Protein AF-F5VV86-F1 (afdb_monomer_lite)

pLDDT: mean 86.96, std 11.82, range [50.03, 96.44]

Sequence (109 aa):
MPQHQQKTKFPGVYTDKDGKFFIQTEFGKDRVTGKRVRKKSRVDQHGNPFNSAAEANKELTRLKYEYQQSQGYSNYRMKYRQFMEEHYIPYYRTTVEHSTFSVREKNLL

Radius of gyration: 23.63 Å; chains: 1; bounding box: 57×23×58 Å

Foldseek 3Di:
DPPAWADDPAPQWTAGNVRFIKGWDWLAADPVVRHTRIDIGQAAPVRHGDPDSVSNNVRVVVVSVVSCVVSVPPCPVQDPVNCLVVPVLVVVCVPDDPVVSVVCVVPSD

Organism: NCBI:txid1005704

Structure (mmCIF, N/CA/C/O backbone):
data_AF-F5VV86-F1
#
_entry.id   AF-F5VV86-F1
#
loop_
_atom_site.group_PDB
_atom_site.id
_atom_site.type_symbol
_atom_site.label_atom_id
_atom_site.label_alt_id
_atom_site.label_comp_id
_atom_site.label_asym_id
_atom_site.label_entity_id
_atom_site.label_seq_id
_atom_site.pdbx_PDB_ins_code
_atom_site.Cartn_x
_atom_site.Cartn_y
_atom_site.Cartn_z
_atom_site.occupancy
_atom_site.B_iso_or_equiv
_atom_site.auth_seq_id
_atom_site.auth_comp_id
_atom_site.auth_asym_id
_atom_site.auth_atom_id
_atom_site.pdbx_PDB_model_num
ATOM 1 N N . MET A 1 1 ? -24.812 6.684 2.362 1.00 50.03 1 MET A N 1
ATOM 2 C CA . MET A 1 1 ? -23.904 6.048 3.349 1.00 50.03 1 MET A CA 1
ATOM 3 C C . MET A 1 1 ? -24.666 4.887 3.978 1.00 50.03 1 MET A C 1
ATOM 5 O O . MET A 1 1 ? -25.842 5.101 4.247 1.00 50.03 1 MET A O 1
ATOM 9 N N . PRO A 1 2 ? -24.092 3.683 4.175 1.00 50.50 2 PRO A N 1
ATOM 10 C CA . PRO A 1 2 ? -24.802 2.627 4.896 1.00 50.50 2 PRO A CA 1
ATOM 11 C C . PRO A 1 2 ? -25.118 3.165 6.293 1.00 50.50 2 PRO A C 1
ATOM 13 O O . PRO A 1 2 ? -24.224 3.715 6.937 1.00 50.50 2 PRO A O 1
ATOM 16 N N . GLN A 1 3 ? -26.376 3.072 6.719 1.00 61.41 3 GLN A N 1
ATOM 17 C CA . GLN A 1 3 ? -26.957 3.853 7.822 1.00 61.41 3 GLN A CA 1
ATOM 18 C C . GLN A 1 3 ? -26.324 3.610 9.209 1.00 61.41 3 GLN A C 1
ATOM 20 O O . GLN A 1 3 ? -26.763 4.211 10.183 1.00 61.41 3 GLN A O 1
ATOM 25 N N . HIS A 1 4 ? -25.293 2.760 9.332 1.00 77.25 4 HIS A N 1
ATOM 26 C CA . HIS A 1 4 ? -24.872 2.208 10.621 1.00 77.25 4 HIS A CA 1
ATOM 27 C C . HIS A 1 4 ? -23.381 1.868 10.766 1.00 77.25 4 HIS A C 1
ATOM 29 O O . HIS A 1 4 ? -23.023 0.943 11.486 1.00 77.25 4 HIS A O 1
ATOM 35 N N . GLN A 1 5 ? -22.504 2.603 10.084 1.00 86.62 5 GLN A N 1
ATOM 36 C CA . GLN A 1 5 ? -21.062 2.507 10.330 1.00 86.62 5 GLN A CA 1
ATOM 37 C C . GLN A 1 5 ? -20.594 3.694 11.175 1.00 86.62 5 GLN A C 1
ATOM 39 O O . GLN A 1 5 ? -20.810 4.850 10.803 1.00 86.62 5 GLN A O 1
ATOM 44 N N . GLN A 1 6 ? -19.927 3.417 12.291 1.00 91.88 6 GLN A N 1
ATOM 45 C CA . GLN A 1 6 ? -19.266 4.438 13.098 1.00 91.88 6 GLN A CA 1
ATOM 46 C C . GLN A 1 6 ? -17.786 4.518 12.726 1.00 91.88 6 GLN A C 1
ATOM 48 O O . GLN A 1 6 ? -17.131 3.505 12.482 1.00 91.88 6 GLN A O 1
ATOM 53 N N . LYS A 1 7 ? -17.255 5.740 12.631 1.00 92.56 7 LYS A N 1
ATOM 54 C CA . LYS A 1 7 ? -15.834 5.967 12.347 1.00 92.56 7 LYS A CA 1
ATOM 55 C C . LYS A 1 7 ? -15.029 5.766 13.623 1.00 92.56 7 LYS A C 1
ATOM 57 O O . LYS A 1 7 ? -15.393 6.299 14.666 1.00 92.56 7 LYS A O 1
ATOM 62 N N . THR A 1 8 ? -13.914 5.055 13.521 1.00 93.75 8 THR A N 1
ATOM 63 C CA . THR A 1 8 ? -12.909 5.044 14.589 1.00 93.75 8 THR A CA 1
ATOM 64 C C . THR A 1 8 ? -11.914 6.192 14.391 1.00 93.75 8 THR A C 1
ATOM 66 O O . THR A 1 8 ? -11.951 6.894 13.378 1.00 93.75 8 THR A O 1
ATOM 69 N N . LYS A 1 9 ? -10.972 6.358 15.329 1.00 94.88 9 LYS A N 1
ATOM 70 C CA . LYS A 1 9 ? -9.840 7.288 15.165 1.00 94.88 9 LYS A CA 1
ATOM 71 C C . LYS A 1 9 ? -8.904 6.918 14.005 1.00 94.88 9 LYS A C 1
ATOM 73 O O . LYS A 1 9 ? -8.112 7.752 13.581 1.00 94.88 9 LYS A O 1
ATOM 78 N N . PHE A 1 10 ? -8.967 5.678 13.511 1.00 95.06 10 PHE A N 1
ATOM 79 C CA . PHE A 1 10 ? -8.110 5.185 12.439 1.00 95.06 10 PHE A CA 1
ATOM 80 C C . PHE A 1 10 ? -8.839 5.261 11.086 1.00 95.06 10 PHE A C 1
ATOM 82 O O . PHE A 1 10 ? -9.870 4.605 10.900 1.00 95.06 10 PHE A O 1
ATOM 89 N N . PRO A 1 11 ? -8.326 6.028 10.107 1.00 93.00 11 PRO A N 1
ATOM 90 C CA . PRO A 1 11 ? -8.941 6.124 8.789 1.00 93.00 11 PRO A CA 1
ATOM 91 C C . PRO A 1 11 ? -9.012 4.769 8.079 1.00 93.00 11 PRO A C 1
ATOM 93 O O . PRO A 1 11 ? -8.005 4.078 7.927 1.00 93.00 11 PRO A O 1
ATOM 96 N N . GLY A 1 12 ? -10.199 4.413 7.588 1.00 93.25 12 GLY A N 1
ATOM 97 C CA . GLY A 1 12 ? -10.441 3.124 6.935 1.00 93.25 12 GLY A CA 1
ATOM 98 C C . GLY A 1 12 ? -10.792 1.984 7.896 1.00 93.25 12 GLY A C 1
ATOM 99 O O . GLY A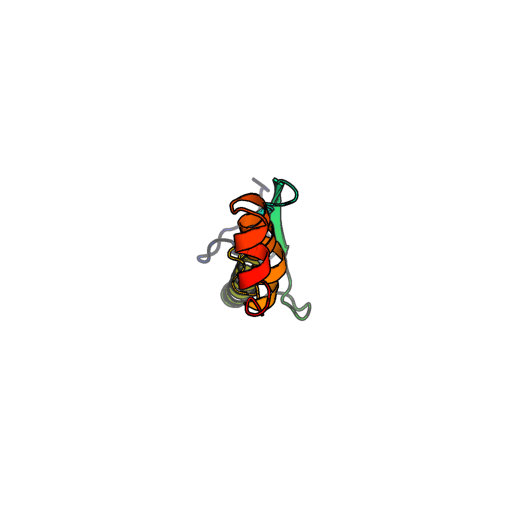 1 12 ? -11.024 0.871 7.429 1.00 93.25 12 GLY A O 1
ATOM 100 N N . VAL A 1 13 ? -10.866 2.252 9.204 1.00 96.12 13 VAL A N 1
ATOM 101 C CA . VAL A 1 13 ? -11.366 1.321 10.223 1.00 96.12 13 VAL A CA 1
ATOM 102 C C . VAL A 1 13 ? -12.664 1.863 10.814 1.00 96.12 13 VAL A C 1
ATOM 104 O O . VAL A 1 13 ? -12.752 3.025 11.229 1.00 96.12 13 VAL A O 1
ATOM 107 N N . TYR A 1 14 ? -13.670 1.003 10.867 1.00 95.44 14 TYR A N 1
ATOM 108 C CA . TYR A 1 14 ? -15.029 1.337 11.270 1.00 95.44 14 TYR A CA 1
ATOM 109 C C . TYR A 1 14 ? -15.570 0.309 12.255 1.00 95.44 14 TYR A C 1
ATOM 111 O O . TYR A 1 14 ? -15.042 -0.798 12.374 1.00 95.44 14 TYR A O 1
ATOM 119 N N . THR A 1 15 ? -16.658 0.682 12.913 1.00 94.25 15 THR A N 1
ATOM 120 C CA . THR A 1 15 ? -17.417 -0.184 13.810 1.00 94.25 15 THR A CA 1
ATOM 121 C C . THR A 1 15 ? -18.836 -0.348 13.272 1.00 94.25 15 THR A C 1
ATOM 123 O O . THR A 1 15 ? -19.431 0.617 12.784 1.00 94.25 15 THR A O 1
ATOM 126 N N . ASP A 1 16 ? -19.352 -1.575 13.302 1.00 91.50 16 ASP A N 1
ATOM 127 C CA . ASP A 1 16 ? -20.741 -1.896 12.949 1.00 91.50 16 ASP A CA 1
ATOM 128 C C . ASP A 1 16 ? -21.694 -1.563 14.116 1.00 91.50 16 ASP A C 1
ATOM 130 O O . ASP A 1 16 ? -21.245 -1.173 15.197 1.00 91.50 16 ASP A O 1
ATOM 134 N N . LYS A 1 17 ? -23.005 -1.763 13.937 1.00 88.56 17 LYS A N 1
ATOM 135 C CA . LYS A 1 17 ? -24.001 -1.605 15.023 1.00 88.56 17 LYS A CA 1
ATOM 136 C C . LYS A 1 17 ? -23.664 -2.407 16.273 1.00 88.56 17 LYS A C 1
ATOM 138 O O . LYS A 1 17 ? -23.865 -1.933 17.384 1.00 88.56 17 LYS A O 1
ATOM 143 N N . ASP A 1 18 ? -23.152 -3.614 16.061 1.00 88.31 18 ASP A N 1
ATOM 144 C CA . ASP A 1 18 ? -22.906 -4.602 17.110 1.00 88.31 18 ASP A CA 1
ATOM 145 C C . ASP A 1 18 ? -21.572 -4.366 17.837 1.00 88.31 18 ASP A C 1
ATOM 147 O O . ASP A 1 18 ? -21.080 -5.248 18.535 1.00 88.31 18 ASP A O 1
ATOM 151 N N . GLY A 1 19 ? -20.907 -3.228 17.606 1.00 88.31 19 GLY A N 1
ATOM 152 C CA . GLY A 1 19 ? -19.594 -2.939 18.191 1.00 88.31 19 GLY A CA 1
ATOM 153 C C . GLY A 1 19 ? -18.424 -3.677 17.525 1.00 88.31 19 GLY A C 1
ATOM 154 O O . GLY A 1 19 ? -17.279 -3.508 17.938 1.00 88.31 19 GLY A O 1
ATOM 155 N N . LYS A 1 20 ? -18.673 -4.473 16.475 1.00 92.88 20 LYS A N 1
ATOM 156 C CA . LYS A 1 20 ? -17.635 -5.236 15.761 1.00 92.88 20 LYS A CA 1
ATOM 157 C C . LYS A 1 20 ? -16.819 -4.346 14.8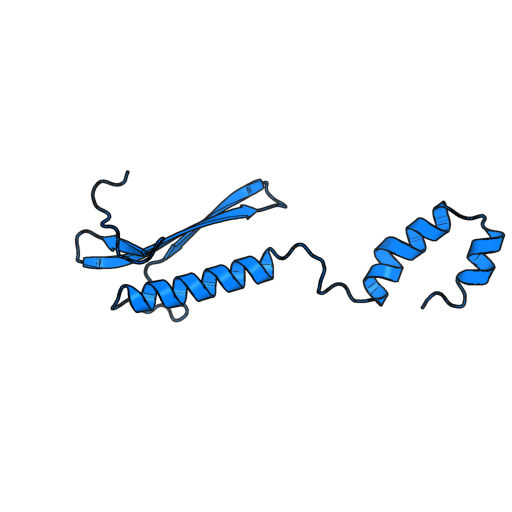26 1.00 92.88 20 LYS A C 1
ATOM 159 O O . LYS A 1 20 ? -17.385 -3.590 14.032 1.00 92.88 20 LYS A O 1
ATOM 164 N N . PHE A 1 21 ? -15.494 -4.481 14.874 1.00 94.88 21 PHE A N 1
ATOM 165 C CA . PHE A 1 21 ? -14.578 -3.716 14.030 1.00 94.88 21 PHE A CA 1
ATOM 166 C C . PHE A 1 21 ? -14.455 -4.313 12.628 1.00 94.88 21 PHE A C 1
ATOM 168 O O . PHE A 1 21 ? -14.473 -5.528 12.434 1.00 94.88 21 PHE A O 1
ATOM 175 N N . PHE A 1 22 ? -14.295 -3.447 11.632 1.00 95.69 22 PHE A N 1
ATOM 176 C CA . PHE A 1 22 ? -14.029 -3.854 10.262 1.00 95.69 22 PHE A CA 1
ATOM 177 C C . PHE A 1 22 ? -13.192 -2.821 9.512 1.00 95.69 22 PHE A C 1
ATOM 179 O O . PHE A 1 22 ? -13.231 -1.620 9.777 1.00 95.69 22 PHE A O 1
ATOM 186 N N . ILE A 1 23 ? -12.446 -3.309 8.530 1.00 95.75 23 ILE A N 1
ATOM 187 C CA . ILE A 1 23 ? -11.662 -2.503 7.605 1.00 95.75 23 ILE A CA 1
ATOM 188 C C . ILE A 1 23 ? -12.521 -2.228 6.374 1.00 95.75 23 ILE A C 1
ATOM 190 O O . ILE A 1 23 ? -13.126 -3.146 5.817 1.00 95.75 23 ILE A O 1
ATOM 194 N N . GLN A 1 24 ? -12.545 -0.982 5.914 1.00 94.69 24 GLN A N 1
ATOM 195 C CA . GLN A 1 24 ? -13.113 -0.598 4.628 1.00 94.69 24 GLN A CA 1
ATOM 196 C C . GLN A 1 24 ? -12.278 0.532 4.029 1.00 94.69 24 GLN A C 1
ATOM 198 O O . GLN A 1 24 ? -12.286 1.661 4.508 1.00 94.69 24 GLN A O 1
ATOM 203 N N . THR A 1 25 ? -11.546 0.249 2.960 1.00 92.75 25 THR A N 1
ATOM 204 C CA . THR A 1 25 ? -10.704 1.253 2.309 1.00 92.75 25 THR A CA 1
ATOM 205 C C . THR A 1 25 ? -10.692 1.071 0.801 1.00 92.75 25 THR A C 1
ATOM 207 O O . THR A 1 25 ? -11.056 0.018 0.273 1.00 92.75 25 THR A O 1
ATOM 210 N N . GLU A 1 26 ? -10.267 2.112 0.102 1.00 91.06 26 GLU A N 1
ATOM 211 C CA . GLU A 1 26 ? -9.961 2.047 -1.315 1.00 91.06 26 GLU A CA 1
ATOM 212 C C . GLU A 1 26 ? -8.468 2.285 -1.500 1.00 91.06 26 GLU A C 1
ATOM 214 O O . GLU A 1 26 ? -7.938 3.287 -1.026 1.00 91.06 26 GLU A O 1
ATOM 219 N N . PHE A 1 27 ? -7.801 1.353 -2.173 1.00 86.81 27 PHE A N 1
ATOM 220 C CA . PHE A 1 27 ? -6.363 1.414 -2.397 1.00 86.81 27 PHE A CA 1
ATOM 221 C C . PHE A 1 27 ? -5.987 2.186 -3.672 1.00 86.81 27 PHE A C 1
ATOM 223 O O . PHE A 1 27 ? -4.867 2.675 -3.785 1.00 86.81 27 PHE A O 1
ATOM 230 N N . GLY A 1 28 ? -6.919 2.341 -4.617 1.00 85.50 28 GLY A N 1
ATOM 231 C CA . GLY A 1 28 ? -6.723 3.117 -5.842 1.00 85.50 28 GLY A CA 1
ATOM 232 C C . GLY A 1 28 ? -7.418 2.492 -7.048 1.00 85.50 28 GLY A C 1
ATOM 233 O O . GLY A 1 28 ? -8.409 1.778 -6.902 1.00 85.50 28 GLY A O 1
ATOM 234 N N . LYS A 1 29 ? -6.902 2.768 -8.249 1.00 83.38 29 LYS A N 1
ATOM 235 C CA . LYS A 1 29 ? -7.307 2.099 -9.493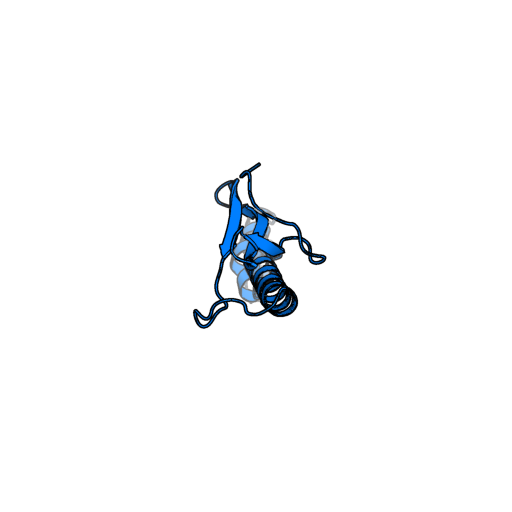 1.00 83.38 29 LYS A CA 1
ATOM 236 C C . LYS A 1 29 ? -6.235 1.097 -9.903 1.00 83.38 29 LYS A C 1
ATOM 238 O O . LYS A 1 29 ? -5.055 1.440 -9.903 1.00 83.38 29 LYS A O 1
ATOM 243 N N . ASP A 1 30 ? -6.665 -0.096 -10.281 1.00 79.62 30 ASP A N 1
ATOM 244 C CA . ASP A 1 30 ? -5.827 -1.064 -10.974 1.00 79.62 30 ASP A CA 1
ATOM 245 C C . ASP A 1 30 ? -5.457 -0.490 -12.347 1.00 79.62 30 ASP A C 1
ATOM 247 O O . ASP A 1 30 ? -6.332 -0.080 -13.112 1.00 79.62 30 ASP A O 1
ATOM 251 N N . ARG A 1 31 ? -4.159 -0.418 -12.645 1.00 70.50 31 ARG A N 1
ATOM 252 C CA . ARG A 1 31 ? -3.659 0.167 -13.895 1.00 70.50 31 ARG A CA 1
ATOM 253 C C . ARG A 1 31 ? -3.874 -0.732 -15.114 1.00 70.50 31 ARG A C 1
ATOM 255 O O . ARG A 1 31 ? -3.913 -0.198 -16.215 1.00 70.50 31 ARG A O 1
ATOM 262 N N . VAL A 1 32 ? -4.044 -2.047 -14.933 1.00 72.50 32 VAL A N 1
ATOM 263 C CA . VAL A 1 32 ? -4.307 -2.988 -16.040 1.00 72.50 32 VAL A CA 1
ATOM 264 C C . VAL A 1 32 ? -5.780 -2.957 -16.417 1.00 72.50 32 VAL A C 1
ATOM 266 O O . VAL A 1 32 ? -6.133 -2.796 -17.580 1.00 72.50 32 VAL A O 1
ATOM 269 N N . THR A 1 33 ? -6.657 -3.105 -15.423 1.00 77.69 33 THR A N 1
ATOM 270 C CA . THR A 1 33 ? -8.102 -3.230 -15.667 1.00 77.69 33 THR A CA 1
ATOM 271 C C . THR A 1 33 ? -8.852 -1.899 -15.595 1.00 77.69 33 THR A C 1
ATOM 273 O O . THR A 1 33 ? -10.024 -1.833 -15.965 1.00 77.69 33 THR A O 1
ATOM 276 N N . GLY A 1 34 ? -8.231 -0.843 -15.060 1.00 77.25 34 GLY A N 1
ATOM 277 C CA . GLY A 1 34 ? -8.852 0.463 -14.811 1.00 77.25 34 GLY A CA 1
ATOM 278 C C . GLY A 1 34 ? -9.863 0.480 -13.654 1.00 77.25 34 GLY A C 1
ATOM 279 O O . GLY A 1 34 ? -10.388 1.543 -13.301 1.00 77.25 34 GLY A O 1
ATOM 280 N N . LYS A 1 35 ? -10.159 -0.677 -13.046 1.00 85.88 35 LYS A N 1
ATOM 281 C CA . LYS A 1 35 ? -11.177 -0.825 -11.997 1.00 85.88 35 LYS A CA 1
ATOM 282 C C . LYS A 1 35 ? -10.664 -0.318 -10.649 1.00 85.88 35 LYS A C 1
ATOM 284 O O . LYS A 1 35 ? -9.479 -0.386 -10.339 1.00 85.88 35 LYS A O 1
ATOM 289 N N . ARG A 1 36 ? -11.570 0.190 -9.808 1.00 87.50 36 ARG A N 1
ATOM 290 C CA . ARG A 1 36 ? -11.232 0.641 -8.446 1.00 87.50 36 ARG A CA 1
ATOM 291 C C . ARG A 1 36 ? -10.990 -0.564 -7.539 1.00 87.50 36 ARG A C 1
ATOM 293 O O . ARG A 1 36 ? -11.867 -1.415 -7.407 1.00 87.50 36 ARG A O 1
ATOM 300 N N . VAL A 1 37 ? -9.848 -0.592 -6.862 1.00 88.88 37 VAL A N 1
ATOM 301 C CA . VAL A 1 37 ? -9.492 -1.629 -5.892 1.00 88.88 37 VAL A CA 1
ATOM 302 C C . VAL A 1 37 ? -9.978 -1.203 -4.513 1.00 88.88 37 VAL A C 1
ATOM 304 O O . VAL A 1 37 ? -9.375 -0.368 -3.837 1.00 88.88 37 VAL A O 1
ATOM 307 N N . ARG A 1 38 ? -11.106 -1.778 -4.098 1.00 91.38 38 ARG A N 1
ATOM 308 C CA . ARG A 1 38 ? -11.697 -1.583 -2.771 1.00 91.38 38 ARG A CA 1
ATOM 309 C C . ARG A 1 38 ? -11.506 -2.838 -1.939 1.00 91.38 38 ARG A C 1
ATOM 311 O O . ARG A 1 38 ? -11.710 -3.943 -2.433 1.00 91.38 38 ARG A O 1
ATOM 318 N N . LYS A 1 39 ? -11.167 -2.668 -0.665 1.00 91.88 39 LYS A N 1
ATOM 319 C CA . LYS A 1 39 ? -11.013 -3.770 0.280 1.00 91.88 39 LYS A CA 1
ATOM 320 C C . LYS A 1 39 ? -11.923 -3.557 1.474 1.00 91.88 39 LYS A C 1
ATOM 322 O O . LYS A 1 39 ? -11.911 -2.498 2.100 1.00 91.88 39 LYS A O 1
ATOM 327 N N . LYS A 1 40 ? -12.697 -4.591 1.785 1.00 94.12 40 LYS A N 1
ATOM 328 C CA . LYS A 1 40 ? -13.493 -4.692 3.002 1.00 94.12 40 LYS A CA 1
ATOM 329 C C . LYS A 1 40 ? -13.159 -6.014 3.682 1.00 94.12 40 LYS A C 1
ATOM 331 O O . LYS A 1 40 ? -13.182 -7.042 3.013 1.00 94.12 40 LYS A O 1
ATOM 336 N N . SER A 1 41 ? -12.818 -5.984 4.966 1.00 94.38 41 SER A N 1
ATOM 337 C CA . SER A 1 41 ? -12.538 -7.192 5.753 1.00 94.38 41 SER A CA 1
ATOM 338 C C . SER A 1 41 ? -13.045 -7.037 7.179 1.00 94.38 41 SER A C 1
ATOM 340 O O . SER A 1 41 ? -13.004 -5.941 7.733 1.00 94.38 41 SER A O 1
ATOM 342 N N . ARG A 1 42 ? -13.507 -8.139 7.769 1.00 94.31 42 ARG A N 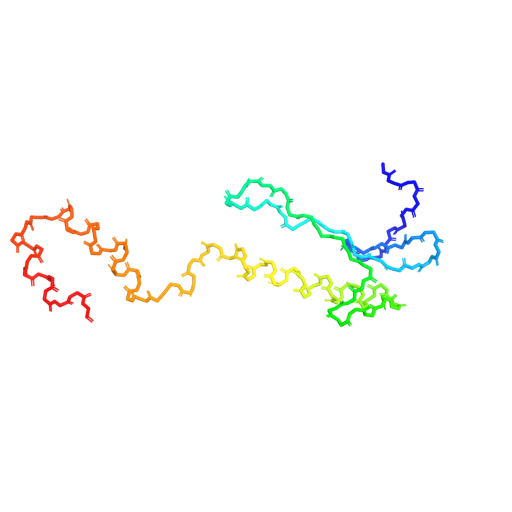1
ATOM 343 C CA . ARG A 1 42 ? -13.857 -8.248 9.196 1.00 94.31 42 ARG A CA 1
ATOM 344 C C . ARG A 1 42 ? -12.876 -9.123 9.979 1.00 94.31 42 ARG A C 1
ATOM 346 O O . ARG A 1 42 ? -13.049 -9.286 11.180 1.00 94.31 42 ARG A O 1
ATOM 353 N N . VAL A 1 43 ? -11.898 -9.689 9.278 1.00 95.06 43 VAL A N 1
ATOM 354 C CA . VAL A 1 43 ? -10.945 -10.655 9.812 1.00 95.06 43 VAL A CA 1
ATOM 355 C C . VAL A 1 43 ? -9.518 -10.286 9.432 1.00 95.06 43 VAL A C 1
ATOM 357 O O . VAL A 1 43 ? -9.293 -9.597 8.424 1.00 95.06 43 VAL A O 1
ATOM 360 N N . ASP A 1 44 ? -8.582 -10.750 10.249 1.00 93.62 44 ASP A N 1
ATOM 361 C CA . ASP A 1 44 ? -7.147 -10.681 10.009 1.00 93.62 44 ASP A CA 1
ATOM 362 C C . ASP A 1 44 ? -6.691 -11.673 8.916 1.00 93.62 44 ASP A C 1
ATOM 364 O O . ASP A 1 44 ? -7.492 -12.349 8.264 1.00 93.62 44 ASP A O 1
ATOM 368 N N . GLN A 1 45 ? -5.377 -11.754 8.699 1.00 92.12 45 GLN A N 1
ATOM 369 C CA . GLN A 1 45 ? -4.762 -12.700 7.763 1.00 92.12 45 GLN A CA 1
ATOM 370 C C . GLN A 1 45 ? -4.956 -14.185 8.127 1.00 92.12 45 GLN A C 1
ATOM 372 O O . GLN A 1 45 ? -4.807 -15.041 7.258 1.00 92.12 45 GLN A O 1
ATOM 377 N N . HIS A 1 46 ? -5.268 -14.492 9.387 1.00 93.12 46 HIS A N 1
ATOM 378 C CA . HIS A 1 46 ? -5.474 -15.845 9.907 1.00 93.12 46 HIS A CA 1
ATOM 379 C C . HIS A 1 46 ? -6.962 -16.232 9.972 1.00 93.12 46 HIS A C 1
ATOM 381 O O . HIS A 1 46 ? -7.284 -17.367 10.313 1.00 93.12 46 HIS A O 1
ATOM 387 N N . GLY A 1 47 ? -7.869 -15.314 9.625 1.00 93.06 47 GLY A N 1
ATOM 388 C CA . GLY A 1 47 ? -9.316 -15.520 9.672 1.00 93.06 47 GLY A CA 1
ATOM 389 C C . GLY A 1 47 ? -9.964 -15.161 11.012 1.00 93.06 47 GLY A C 1
ATOM 390 O O . GLY A 1 47 ? -11.170 -15.358 11.163 1.00 93.06 47 GLY A O 1
ATOM 391 N N . ASN A 1 48 ? -9.218 -14.599 11.965 1.00 94.56 48 ASN A N 1
ATOM 392 C CA . ASN A 1 48 ? -9.755 -14.193 13.260 1.00 94.56 48 ASN A CA 1
ATOM 393 C C . ASN A 1 48 ? -10.447 -12.826 13.169 1.00 94.56 48 ASN A C 1
ATOM 395 O O . ASN A 1 48 ? -9.937 -11.923 12.499 1.00 94.56 48 ASN A O 1
ATOM 399 N N . PRO A 1 49 ? -11.589 -12.625 13.850 1.00 94.88 49 PRO A N 1
ATOM 400 C CA . PRO A 1 49 ? -12.218 -11.314 13.963 1.00 94.88 49 PRO A CA 1
ATOM 401 C C . PRO A 1 49 ? -11.342 -10.301 14.707 1.00 94.88 49 PRO A C 1
ATOM 403 O O . PRO A 1 49 ? -10.613 -10.653 15.629 1.00 94.88 49 PRO A O 1
ATOM 406 N N . PHE A 1 50 ? -11.484 -9.022 14.362 1.00 95.69 50 PHE A N 1
ATOM 407 C CA . PHE A 1 50 ? -10.792 -7.941 15.064 1.00 95.69 50 PHE A CA 1
ATOM 408 C C . PHE A 1 50 ? -11.385 -7.685 16.451 1.00 95.69 50 PHE A C 1
ATOM 410 O O . PHE A 1 50 ? -12.562 -7.338 16.574 1.00 95.69 50 PHE A O 1
ATOM 417 N N . ASN A 1 51 ? -10.542 -7.745 17.478 1.00 93.75 51 ASN A N 1
ATOM 418 C CA . ASN A 1 51 ? -10.924 -7.457 18.860 1.00 93.75 51 ASN A CA 1
ATOM 419 C C . ASN A 1 51 ? -10.794 -5.967 19.194 1.00 93.75 51 ASN A C 1
ATOM 421 O O . ASN A 1 51 ? -11.412 -5.474 20.135 1.00 93.75 51 ASN A O 1
ATOM 425 N N . SER A 1 52 ? -9.996 -5.224 18.420 1.00 94.94 52 SER A N 1
ATOM 426 C CA . SER A 1 52 ? -9.808 -3.787 18.615 1.00 94.94 52 SER A CA 1
ATOM 427 C C . SER A 1 52 ? -9.631 -3.018 17.307 1.00 94.94 52 SER A C 1
ATOM 429 O O . SER A 1 52 ? -9.171 -3.542 16.290 1.00 94.94 52 SER A O 1
ATOM 431 N N . ALA A 1 53 ? -9.907 -1.712 17.353 1.00 94.50 53 ALA A N 1
ATOM 432 C CA . ALA A 1 53 ? -9.621 -0.814 16.236 1.00 94.50 53 ALA A CA 1
ATOM 433 C C . ALA A 1 53 ? -8.115 -0.735 15.905 1.00 94.50 53 ALA A C 1
ATOM 435 O O . ALA A 1 53 ? -7.752 -0.505 14.754 1.00 94.50 53 ALA A O 1
ATOM 436 N N . ALA A 1 54 ? -7.238 -0.920 16.900 1.00 95.88 54 ALA A N 1
ATOM 437 C CA . ALA A 1 54 ? -5.787 -0.905 16.705 1.00 95.88 54 ALA A CA 1
ATOM 438 C C . ALA A 1 54 ? -5.308 -2.137 15.922 1.00 95.88 54 ALA A C 1
ATOM 440 O O . ALA A 1 54 ? -4.487 -2.008 15.017 1.00 95.88 54 ALA A O 1
ATOM 441 N N . GLU A 1 55 ? -5.870 -3.306 16.225 1.00 95.56 55 GLU A N 1
ATOM 442 C CA . GLU A 1 55 ? -5.615 -4.556 15.507 1.00 95.56 55 GLU A CA 1
ATOM 443 C C . GLU A 1 55 ? -6.080 -4.463 14.049 1.00 95.56 55 GLU A C 1
ATOM 445 O O . GLU A 1 55 ? -5.299 -4.704 13.128 1.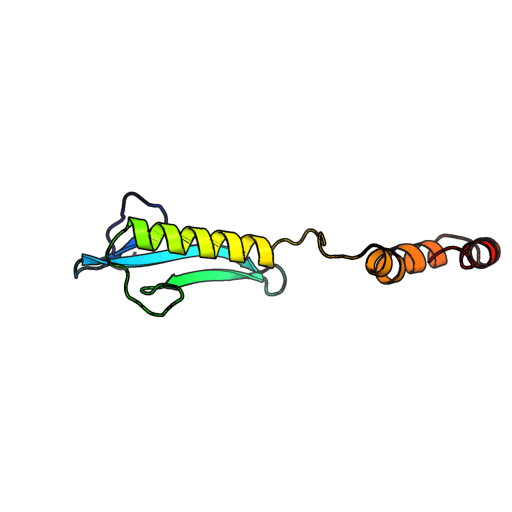00 95.56 55 GLU A O 1
ATOM 450 N N . ALA A 1 56 ? -7.304 -3.974 13.826 1.00 96.25 56 ALA A N 1
ATOM 451 C CA . ALA A 1 56 ? -7.810 -3.702 12.483 1.00 96.25 56 ALA A CA 1
ATOM 452 C C . ALA A 1 56 ? -6.931 -2.689 11.722 1.00 96.25 56 ALA A C 1
ATOM 454 O O . ALA A 1 56 ? -6.702 -2.839 10.523 1.00 96.25 56 ALA A O 1
ATOM 455 N N . ASN A 1 57 ? -6.393 -1.667 12.399 1.00 96.44 57 ASN A N 1
ATOM 456 C CA . ASN A 1 57 ? -5.483 -0.703 11.778 1.00 96.44 57 ASN A CA 1
ATOM 457 C C . ASN A 1 57 ? -4.115 -1.318 11.426 1.00 96.44 57 ASN A C 1
ATOM 459 O O . ASN A 1 57 ? -3.539 -0.980 10.388 1.00 96.44 57 ASN A O 1
ATOM 463 N N . LYS A 1 58 ? -3.598 -2.233 12.255 1.00 96.44 58 LYS A N 1
ATOM 464 C CA . LYS A 1 58 ? -2.362 -2.977 11.973 1.00 96.44 58 LYS A CA 1
ATOM 465 C C . LYS A 1 58 ? -2.524 -3.829 10.713 1.00 96.44 58 LYS A C 1
ATOM 467 O O . LYS A 1 58 ? -1.703 -3.728 9.802 1.00 96.44 58 LYS A O 1
ATOM 472 N N . GLU A 1 59 ? -3.628 -4.565 10.608 1.00 96.00 59 GLU A N 1
ATOM 473 C CA . GLU A 1 59 ? -3.949 -5.351 9.411 1.00 96.00 59 GLU A CA 1
ATOM 474 C C . GLU A 1 59 ? -4.195 -4.473 8.181 1.00 96.00 59 GLU A C 1
ATOM 476 O O . GLU A 1 59 ? -3.686 -4.756 7.097 1.00 96.00 59 GLU A O 1
ATOM 481 N N . LEU A 1 60 ? -4.893 -3.345 8.335 1.00 95.38 60 LEU A N 1
ATOM 482 C CA . LEU A 1 60 ? -5.054 -2.379 7.249 1.00 95.38 60 LEU A CA 1
ATOM 483 C C . LEU A 1 60 ? -3.700 -1.838 6.760 1.00 95.38 60 LEU A C 1
ATOM 485 O O . LEU A 1 60 ? -3.517 -1.642 5.560 1.00 95.38 60 LEU A O 1
ATOM 489 N N . THR A 1 61 ? -2.750 -1.608 7.666 1.00 94.62 61 THR A N 1
ATOM 490 C CA . THR A 1 61 ? -1.396 -1.150 7.321 1.00 94.62 61 THR A CA 1
ATOM 491 C C . THR A 1 61 ? -0.626 -2.222 6.550 1.00 94.62 61 THR A C 1
ATOM 493 O O . THR A 1 61 ? -0.042 -1.905 5.514 1.00 94.62 61 THR A O 1
ATOM 496 N N . ARG A 1 62 ? -0.698 -3.493 6.975 1.00 94.88 62 ARG A N 1
ATOM 497 C CA . ARG A 1 62 ? -0.133 -4.630 6.227 1.00 94.88 62 ARG A CA 1
ATOM 498 C C . ARG A 1 62 ? -0.706 -4.703 4.810 1.00 94.88 62 ARG A C 1
ATOM 500 O O . ARG A 1 62 ? 0.052 -4.750 3.846 1.00 94.88 62 ARG A O 1
ATOM 507 N N . LEU A 1 63 ? -2.031 -4.617 4.672 1.00 92.88 63 LEU A N 1
ATOM 508 C CA . LEU A 1 63 ? -2.705 -4.651 3.369 1.00 92.88 63 LEU A CA 1
ATOM 509 C C . LEU A 1 63 ? -2.311 -3.473 2.464 1.00 92.88 63 LEU A C 1
ATOM 511 O O . LEU A 1 63 ? -2.141 -3.660 1.262 1.00 92.88 63 LEU A O 1
ATOM 515 N N . LYS A 1 64 ? -2.153 -2.263 3.020 1.00 90.88 64 LYS A N 1
ATOM 516 C CA . LYS A 1 64 ? -1.648 -1.101 2.265 1.00 90.88 64 LYS A CA 1
ATOM 517 C C . LYS A 1 64 ? -0.233 -1.348 1.753 1.00 90.88 64 LYS A C 1
ATOM 519 O O . LYS A 1 64 ? 0.042 -1.044 0.596 1.00 90.88 64 LYS A O 1
ATOM 524 N N . TYR A 1 65 ? 0.636 -1.904 2.593 1.00 89.50 65 TYR A N 1
ATOM 525 C CA . TYR A 1 65 ? 2.002 -2.238 2.206 1.00 89.50 65 TYR A CA 1
ATOM 526 C C . TYR A 1 65 ? 2.024 -3.292 1.093 1.00 89.50 65 TYR A C 1
ATOM 528 O O . TYR A 1 65 ? 2.655 -3.075 0.066 1.00 89.50 65 TYR A O 1
ATOM 536 N N . GLU A 1 66 ? 1.265 -4.380 1.228 1.00 88.06 66 GLU A N 1
ATOM 537 C CA . GLU A 1 66 ? 1.136 -5.411 0.186 1.00 88.06 66 GLU A CA 1
ATOM 538 C C . GLU A 1 66 ? 0.582 -4.855 -1.128 1.00 88.06 66 GLU A C 1
ATOM 540 O O . GLU A 1 66 ? 1.084 -5.166 -2.211 1.00 88.06 66 GLU A O 1
ATOM 545 N N . TYR A 1 67 ? -0.430 -3.989 -1.051 1.00 86.19 67 TYR A N 1
ATOM 546 C CA . TYR A 1 67 ? -0.952 -3.307 -2.228 1.00 86.19 67 TYR A CA 1
ATOM 547 C C . TYR A 1 67 ? 0.115 -2.423 -2.878 1.00 86.19 67 TYR A C 1
ATOM 549 O O . TYR A 1 67 ? 0.281 -2.459 -4.091 1.00 86.19 67 TYR A O 1
ATOM 557 N N . GLN A 1 68 ? 0.885 -1.665 -2.098 1.00 82.06 68 GLN A N 1
ATOM 558 C CA . GLN A 1 68 ? 1.953 -0.820 -2.629 1.00 82.06 68 GLN A CA 1
ATOM 559 C C . GLN A 1 68 ? 3.101 -1.638 -3.237 1.00 82.06 68 GLN A C 1
ATOM 561 O O . GLN A 1 68 ? 3.639 -1.244 -4.266 1.00 82.06 68 GLN A O 1
ATOM 566 N N . GLN A 1 69 ? 3.450 -2.785 -2.648 1.00 80.69 69 GLN A N 1
ATOM 567 C CA . GLN A 1 69 ? 4.449 -3.704 -3.200 1.00 80.69 69 GLN A CA 1
ATOM 568 C C . GLN A 1 69 ? 3.971 -4.364 -4.501 1.00 80.69 69 GLN A C 1
ATOM 570 O O . GLN A 1 69 ? 4.760 -4.534 -5.425 1.00 80.69 69 GLN A O 1
ATOM 575 N N . SER A 1 70 ? 2.684 -4.717 -4.595 1.00 75.19 70 SER A N 1
ATOM 576 C CA . SER A 1 70 ? 2.105 -5.355 -5.790 1.00 75.19 70 SER A CA 1
ATOM 577 C C . SER A 1 70 ? 1.758 -4.373 -6.913 1.00 75.19 70 SER A C 1
ATOM 579 O O . SER A 1 70 ? 1.833 -4.736 -8.081 1.00 75.19 70 SER A O 1
ATOM 581 N N . GLN A 1 71 ? 1.394 -3.130 -6.582 1.00 67.81 71 GLN A N 1
ATOM 582 C CA . GLN A 1 71 ? 1.111 -2.047 -7.537 1.00 67.81 71 GLN A CA 1
ATOM 583 C C . GLN A 1 71 ? 2.310 -1.121 -7.765 1.00 67.81 71 GLN A C 1
ATOM 585 O O . GLN A 1 71 ? 2.177 -0.089 -8.429 1.00 67.81 71 GLN A O 1
ATOM 590 N N . GLY A 1 72 ? 3.473 -1.454 -7.204 1.00 54.94 72 GLY A N 1
ATOM 591 C CA . GLY A 1 72 ? 4.741 -0.785 -7.459 1.00 54.94 72 GLY A CA 1
ATOM 592 C C . GLY A 1 72 ? 5.153 -0.985 -8.914 1.00 54.94 72 GLY A C 1
ATOM 593 O O . GLY A 1 72 ? 5.919 -1.881 -9.232 1.00 54.94 72 GLY A O 1
ATOM 594 N N . TYR A 1 73 ? 4.607 -0.148 -9.795 1.00 52.72 73 TYR A N 1
ATOM 595 C CA . TYR A 1 73 ? 4.868 -0.082 -11.237 1.00 52.72 73 TYR A CA 1
ATOM 596 C C . TYR A 1 73 ? 6.173 0.615 -11.612 1.00 52.72 73 TYR A C 1
ATOM 598 O O . TYR A 1 73 ? 6.417 0.910 -12.778 1.00 52.72 73 TYR A O 1
ATOM 606 N N . SER A 1 74 ? 7.045 0.890 -10.662 1.00 51.28 74 SER A N 1
ATOM 607 C CA . SER A 1 74 ? 8.454 0.899 -11.003 1.00 51.28 74 SER A CA 1
ATOM 608 C C . SER A 1 74 ? 8.859 -0.563 -11.037 1.00 51.28 74 SER A C 1
ATOM 610 O O . SER A 1 74 ? 8.761 -1.255 -10.029 1.00 51.28 74 SER A O 1
ATOM 612 N N . ASN A 1 75 ? 9.285 -1.029 -12.205 1.00 52.03 75 ASN A N 1
ATOM 613 C CA . ASN A 1 75 ? 9.953 -2.304 -12.443 1.00 52.03 75 ASN A CA 1
ATOM 614 C C . ASN A 1 75 ? 11.249 -2.426 -11.597 1.00 52.03 75 ASN A C 1
ATOM 616 O O . ASN A 1 75 ? 12.314 -2.741 -12.102 1.00 52.03 75 ASN A O 1
ATOM 620 N N . TYR A 1 76 ? 11.203 -2.185 -10.285 1.00 50.66 76 TYR A N 1
ATOM 621 C CA . TYR A 1 76 ? 12.322 -2.320 -9.356 1.00 50.66 76 TYR A CA 1
ATOM 622 C C . TYR A 1 76 ? 12.760 -3.783 -9.215 1.00 50.66 76 TYR A C 1
ATOM 624 O O . TYR A 1 76 ? 13.840 -4.054 -8.703 1.00 50.66 76 TYR A O 1
ATOM 632 N N . ARG A 1 77 ? 11.936 -4.732 -9.680 1.00 57.12 77 ARG A N 1
ATOM 633 C CA . ARG A 1 77 ? 12.293 -6.150 -9.826 1.00 57.12 77 ARG A CA 1
ATOM 634 C C . ARG A 1 77 ? 12.796 -6.521 -11.224 1.00 57.12 77 ARG A C 1
ATOM 636 O O . ARG A 1 77 ? 13.173 -7.676 -11.409 1.00 57.12 77 ARG A O 1
ATOM 643 N N . MET A 1 78 ? 12.806 -5.601 -12.192 1.00 74.38 78 MET A N 1
ATOM 644 C CA . MET A 1 78 ? 13.389 -5.879 -13.504 1.00 74.38 78 MET A CA 1
ATOM 645 C C . MET A 1 78 ? 14.887 -6.064 -13.325 1.00 74.38 78 MET A C 1
ATOM 647 O O . MET A 1 78 ? 15.609 -5.165 -12.892 1.00 74.38 78 MET A O 1
ATOM 651 N N . LYS A 1 79 ? 15.354 -7.272 -13.625 1.00 82.81 79 LYS A N 1
ATOM 652 C CA . LYS A 1 79 ? 16.783 -7.567 -13.608 1.00 82.81 79 LYS A CA 1
ATOM 653 C C . LYS A 1 79 ? 17.449 -6.823 -14.759 1.00 82.81 79 LYS A C 1
ATOM 655 O O . LYS A 1 79 ? 16.841 -6.649 -15.811 1.00 82.81 79 LYS A O 1
ATOM 660 N N . TYR A 1 80 ? 18.723 -6.476 -14.590 1.00 85.56 80 TYR A N 1
ATOM 661 C CA . TYR A 1 80 ? 19.522 -5.849 -15.647 1.00 85.56 80 TYR A CA 1
ATOM 662 C C . TYR A 1 80 ? 19.404 -6.598 -16.985 1.00 85.56 80 TYR A C 1
ATOM 664 O O . TYR A 1 80 ? 19.088 -5.992 -18.000 1.00 85.56 80 TYR A O 1
ATOM 672 N N . ARG A 1 81 ? 19.535 -7.932 -16.960 1.00 89.81 81 ARG A N 1
ATOM 673 C CA . ARG A 1 81 ? 19.345 -8.795 -18.138 1.00 89.81 81 ARG A CA 1
ATOM 674 C C . ARG A 1 81 ? 17.987 -8.588 -18.815 1.00 89.81 81 ARG A C 1
ATOM 676 O O . ARG A 1 81 ? 17.934 -8.403 -20.021 1.00 89.81 81 ARG A O 1
ATOM 683 N N . GLN A 1 82 ? 16.913 -8.583 -18.028 1.00 87.00 82 GLN A N 1
ATOM 684 C CA . GLN A 1 82 ? 15.555 -8.423 -18.541 1.00 87.00 82 GLN A CA 1
ATOM 685 C C . GLN A 1 82 ? 15.376 -7.056 -19.214 1.00 87.00 82 GLN A C 1
ATOM 687 O O . GLN A 1 82 ? 14.833 -6.974 -20.307 1.00 87.00 82 GLN A O 1
ATOM 692 N N . PHE A 1 83 ? 15.909 -5.989 -18.611 1.00 89.69 83 PHE A N 1
ATOM 693 C CA . PHE A 1 83 ? 15.924 -4.667 -19.240 1.00 89.69 83 PHE A CA 1
ATOM 694 C C . PHE A 1 83 ? 16.703 -4.662 -20.565 1.00 89.69 83 PHE A C 1
ATOM 696 O O . PHE A 1 83 ? 16.244 -4.089 -21.556 1.00 89.69 83 PHE A O 1
ATOM 703 N N . MET A 1 84 ? 17.881 -5.291 -20.584 1.00 94.06 84 MET A N 1
ATOM 704 C CA . MET A 1 84 ? 18.723 -5.350 -21.776 1.00 94.06 84 MET A CA 1
ATOM 705 C C . MET A 1 84 ? 18.011 -6.066 -22.925 1.00 94.06 84 MET A C 1
ATOM 707 O O . MET A 1 84 ? 17.956 -5.532 -24.029 1.00 94.06 84 MET A O 1
ATOM 711 N N . GLU A 1 85 ? 17.423 -7.229 -22.655 1.00 92.44 85 GLU A N 1
ATOM 712 C CA . GLU A 1 85 ? 16.771 -8.079 -23.656 1.00 92.44 85 GLU A CA 1
ATOM 713 C C . GLU A 1 85 ? 15.419 -7.515 -24.130 1.00 92.44 85 GLU A C 1
ATOM 715 O O . GLU A 1 85 ? 15.151 -7.512 -25.330 1.00 92.44 85 GLU A O 1
ATOM 720 N N . GLU A 1 86 ? 14.580 -7.000 -23.224 1.00 90.38 86 GLU A N 1
ATOM 721 C CA . GLU A 1 86 ? 13.209 -6.567 -23.552 1.00 90.38 86 GLU A CA 1
ATOM 722 C C . GLU A 1 86 ? 13.121 -5.111 -24.035 1.00 90.38 86 GLU A C 1
ATOM 724 O O . GLU A 1 86 ? 12.189 -4.759 -24.761 1.00 90.38 86 GLU A O 1
ATOM 729 N N . HIS A 1 87 ? 14.070 -4.249 -23.650 1.00 90.31 87 HIS A N 1
ATOM 730 C CA . HIS A 1 87 ? 13.999 -2.813 -23.942 1.00 90.31 87 HIS A CA 1
ATOM 731 C C . HIS A 1 87 ? 15.219 -2.285 -24.696 1.00 90.31 87 HIS A C 1
ATOM 733 O O . HIS A 1 87 ? 15.073 -1.754 -25.798 1.00 90.31 87 HIS A O 1
ATOM 739 N N . TYR A 1 88 ? 16.422 -2.413 -24.128 1.00 92.75 88 TYR A N 1
ATOM 740 C CA . TYR A 1 88 ? 17.603 -1.732 -24.670 1.00 92.75 88 TYR A CA 1
ATOM 741 C C . TYR A 1 88 ? 18.068 -2.307 -26.014 1.00 92.75 88 TYR A C 1
ATOM 743 O O . TYR A 1 88 ? 18.227 -1.548 -26.968 1.00 92.75 88 TYR A O 1
ATOM 751 N N . ILE A 1 89 ? 18.274 -3.625 -26.115 1.00 94.38 89 ILE A N 1
ATOM 752 C CA . ILE A 1 89 ? 18.762 -4.281 -27.339 1.00 94.38 89 ILE A CA 1
ATOM 753 C C . ILE A 1 89 ? 17.781 -4.082 -28.508 1.00 94.38 89 ILE A C 1
ATOM 755 O O . ILE A 1 89 ? 18.245 -3.677 -29.579 1.00 94.38 89 ILE A O 1
ATOM 759 N N . PRO A 1 90 ? 16.453 -4.282 -28.343 1.00 94.69 90 PRO A N 1
ATOM 760 C CA . PRO A 1 90 ? 15.487 -4.015 -29.407 1.00 94.69 90 PRO A CA 1
ATOM 761 C C . PRO A 1 90 ? 15.519 -2.562 -29.884 1.00 94.69 90 PRO A C 1
ATOM 763 O O . PRO A 1 90 ? 15.612 -2.310 -31.085 1.00 94.69 90 PRO A O 1
ATOM 766 N N . TYR A 1 91 ? 15.515 -1.602 -28.954 1.00 94.88 91 TYR A N 1
ATOM 767 C CA . TYR A 1 91 ? 15.586 -0.180 -29.291 1.00 94.88 91 TYR A CA 1
ATOM 768 C C . TYR A 1 91 ? 16.888 0.162 -30.027 1.00 94.88 91 TYR A C 1
ATOM 770 O O . TYR A 1 91 ? 16.867 0.798 -31.084 1.00 94.88 91 TYR A O 1
ATOM 778 N N . TYR A 1 92 ? 18.026 -0.300 -29.506 1.00 94.06 92 TYR A N 1
ATOM 779 C CA . TYR A 1 92 ? 19.339 -0.027 -30.080 1.00 94.06 92 TYR A CA 1
ATOM 780 C C . TYR A 1 92 ? 19.453 -0.584 -31.502 1.00 94.06 92 TYR A C 1
ATOM 782 O O . TYR A 1 92 ? 19.846 0.140 -32.412 1.00 94.06 92 TYR A O 1
ATOM 790 N N . ARG A 1 93 ? 18.996 -1.822 -31.730 1.00 92.62 93 ARG A N 1
ATOM 791 C CA . ARG A 1 93 ? 18.959 -2.447 -33.061 1.00 92.62 93 ARG A CA 1
ATOM 792 C C . ARG A 1 93 ? 18.201 -1.606 -34.089 1.00 92.62 93 ARG A C 1
ATOM 794 O O . ARG A 1 93 ? 18.611 -1.558 -35.240 1.00 92.62 93 ARG A O 1
ATOM 801 N N . THR A 1 94 ? 17.106 -0.961 -33.686 1.00 93.81 94 THR A N 1
ATOM 802 C CA . THR A 1 94 ? 16.298 -0.130 -34.598 1.00 93.81 94 THR A CA 1
ATOM 803 C C . THR A 1 94 ? 16.848 1.278 -34.819 1.00 93.81 94 THR A C 1
ATOM 805 O O . THR A 1 94 ? 16.455 1.932 -35.779 1.00 93.81 94 THR A O 1
ATOM 808 N N . THR A 1 95 ? 17.730 1.761 -33.941 1.00 94.50 95 THR A N 1
ATOM 809 C CA . THR A 1 95 ? 18.206 3.155 -33.951 1.00 94.50 95 THR A CA 1
ATOM 810 C C . THR A 1 95 ? 19.610 3.333 -34.512 1.00 94.50 95 THR A C 1
ATOM 812 O O . THR A 1 95 ? 19.989 4.461 -34.820 1.00 94.50 95 THR A O 1
ATOM 815 N N . VAL A 1 96 ? 20.379 2.254 -34.670 1.00 94.38 96 VAL A N 1
ATOM 816 C CA . VAL A 1 96 ? 21.714 2.301 -35.277 1.00 94.38 96 VAL A CA 1
ATOM 817 C C . VAL A 1 96 ? 21.790 1.510 -36.574 1.00 94.38 96 VAL A C 1
ATOM 819 O O . VAL A 1 96 ? 20.973 0.632 -36.845 1.00 94.38 96 VAL A O 1
ATOM 822 N N . GLU A 1 97 ? 22.818 1.794 -37.371 1.00 93.88 97 GLU A N 1
ATOM 823 C CA . GLU A 1 97 ? 23.128 0.983 -38.542 1.00 93.88 97 GLU A CA 1
ATOM 824 C C . GLU A 1 97 ? 23.475 -0.458 -38.161 1.00 93.88 97 GLU A C 1
ATOM 826 O O . GLU A 1 97 ? 24.085 -0.733 -37.122 1.00 93.88 97 GLU A O 1
ATOM 831 N N . HIS A 1 98 ? 23.155 -1.382 -39.066 1.00 91.19 98 HIS A N 1
ATOM 832 C CA . HIS A 1 98 ? 23.393 -2.810 -38.876 1.00 91.19 98 HIS A CA 1
ATOM 833 C C . HIS A 1 98 ? 24.867 -3.137 -38.575 1.00 91.19 98 HIS A C 1
ATOM 835 O O . HIS A 1 98 ? 25.157 -3.969 -37.716 1.00 91.19 98 HIS A O 1
ATOM 841 N N . SER A 1 99 ? 25.806 -2.459 -39.245 1.00 92.62 99 SER A N 1
ATOM 842 C CA . SER A 1 99 ? 27.253 -2.589 -39.014 1.00 92.62 99 SER A CA 1
ATOM 843 C C . SER A 1 99 ? 27.628 -2.246 -37.566 1.00 92.62 99 SER A C 1
ATOM 845 O O . SER A 1 99 ? 28.310 -3.018 -36.892 1.00 92.62 99 SER A O 1
ATOM 847 N N . THR A 1 100 ? 27.111 -1.124 -37.065 1.00 91.19 100 THR A N 1
ATOM 848 C CA . THR A 1 100 ? 27.329 -0.630 -35.700 1.00 91.19 100 THR A CA 1
ATOM 849 C C . THR A 1 100 ? 26.719 -1.574 -34.666 1.00 91.19 100 THR A C 1
ATOM 851 O O . THR A 1 100 ? 27.355 -1.891 -33.657 1.00 91.19 100 THR A O 1
ATOM 854 N N . PHE A 1 101 ? 25.512 -2.079 -34.931 1.00 93.69 101 PHE A N 1
ATOM 855 C CA . PHE A 1 101 ? 24.861 -3.057 -34.066 1.00 93.69 101 PHE A CA 1
ATOM 856 C C . PHE A 1 101 ? 25.662 -4.364 -33.980 1.00 93.69 101 PHE A C 1
ATOM 858 O O . PHE A 1 101 ? 25.943 -4.832 -32.880 1.00 93.69 101 PHE A O 1
ATOM 865 N N . SER A 1 102 ? 26.102 -4.910 -35.119 1.00 89.62 102 SER A N 1
ATOM 866 C CA . SER A 1 102 ? 26.823 -6.190 -35.197 1.00 89.62 102 SER A CA 1
ATOM 867 C C . SER A 1 10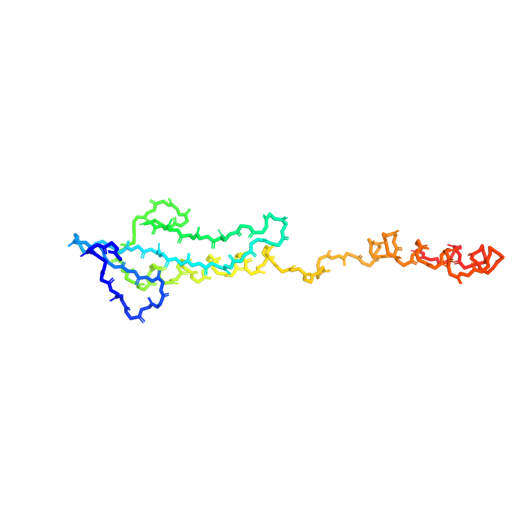2 ? 28.157 -6.192 -34.436 1.00 89.62 102 SER A C 1
ATOM 869 O O . SER A 1 102 ? 28.534 -7.199 -33.831 1.00 89.62 102 SER A O 1
ATOM 871 N N . VAL A 1 103 ? 28.868 -5.059 -34.407 1.00 91.44 103 VAL A N 1
ATOM 872 C CA . VAL A 1 103 ? 30.090 -4.909 -33.597 1.00 91.44 103 VAL A CA 1
ATOM 873 C C . VAL A 1 103 ? 29.763 -4.940 -32.104 1.00 91.44 103 VAL A C 1
ATOM 875 O O . VAL A 1 103 ? 30.483 -5.562 -31.321 1.00 91.44 103 VAL A O 1
ATOM 878 N N . ARG A 1 104 ? 28.678 -4.274 -31.703 1.00 86.69 104 ARG A N 1
ATOM 879 C CA . ARG A 1 104 ? 28.328 -4.085 -30.294 1.00 86.69 104 ARG A CA 1
ATOM 880 C C . ARG A 1 104 ? 27.613 -5.286 -29.681 1.00 86.69 104 ARG A C 1
ATOM 882 O O . ARG A 1 104 ? 27.860 -5.570 -28.515 1.00 86.69 104 ARG A O 1
ATOM 889 N N . GLU A 1 105 ? 26.800 -6.011 -30.450 1.00 88.62 105 GLU A N 1
ATOM 890 C CA . GLU A 1 105 ? 26.004 -7.165 -29.996 1.00 88.62 105 GLU A CA 1
ATOM 891 C C . GLU A 1 105 ? 26.840 -8.231 -29.279 1.00 88.62 105 GLU A C 1
ATOM 893 O O . GLU A 1 105 ? 26.388 -8.805 -28.292 1.00 88.62 105 GLU A O 1
ATOM 898 N N . LYS A 1 106 ? 28.100 -8.410 -29.692 1.00 86.50 106 LYS A N 1
ATOM 899 C CA . LYS A 1 106 ? 29.042 -9.370 -29.096 1.00 86.50 106 LYS A CA 1
ATOM 900 C C . LYS A 1 106 ? 29.345 -9.124 -27.610 1.00 86.50 106 LYS A C 1
ATOM 902 O O . LYS A 1 106 ? 29.847 -10.032 -26.963 1.00 86.50 106 LYS A O 1
ATOM 907 N N . ASN A 1 107 ? 29.053 -7.927 -27.087 1.00 85.31 107 ASN A N 1
ATOM 908 C CA . ASN A 1 107 ? 29.360 -7.509 -25.713 1.00 85.31 107 ASN A CA 1
ATOM 909 C C . ASN A 1 107 ? 28.136 -6.945 -24.955 1.00 85.31 107 ASN A C 1
ATOM 911 O O . ASN A 1 107 ? 28.308 -6.217 -23.979 1.00 85.31 107 ASN A O 1
ATOM 915 N N . LEU A 1 108 ? 26.903 -7.177 -25.428 1.00 80.56 108 LEU A N 1
ATOM 916 C CA . LEU A 1 108 ? 25.691 -6.580 -24.832 1.00 80.56 108 LEU A CA 1
ATOM 917 C C . LEU A 1 108 ? 25.134 -7.338 -23.609 1.00 80.56 108 LEU A C 1
ATOM 919 O O . LEU A 1 108 ? 24.205 -6.830 -22.978 1.00 80.56 108 LEU A O 1
ATOM 923 N N . LEU A 1 109 ? 25.680 -8.511 -23.267 1.00 74.38 109 LEU A N 1
ATOM 924 C CA . LEU A 1 109 ? 25.258 -9.385 -22.159 1.00 74.38 109 LEU A CA 1
ATOM 925 C C . LEU A 1 109 ? 26.465 -10.023 -21.466 1.00 74.38 109 LEU A C 1
ATOM 927 O O . LEU A 1 109 ? 26.273 -10.461 -20.306 1.00 74.38 109 LEU A O 1
#

Secondary structure (DSSP, 8-state):
--TTPEE-SSTTEEE-TTS-EEEEEEEEE-TTT--EEEEEESB-TTSPBPSSHHHHHHHHHHHHHHHHHHS--S-TT--HHHHIIIIIHHHHHHHS-HHHHHHHHTT--